Protein AF-A0A250J4B3-F1 (afdb_monomer)

pLDDT: mean 77.2, std 12.03, range [48.94, 92.19]

Nearest PDB structures (foldseek):
  3kaj-assembly1_B  TM=4.168E-01  e=1.615E+00  Glycine max
  3kak-assembly1_B  TM=4.197E-01  e=1.513E+00  Glycine max
  3kak-assembly1_A  TM=4.032E-01  e=1.725E+00  Glycine max
  3kaj-assembly1_A  TM=4.036E-01  e=2.555E+00  Glycine max

Organism: NCBI:txid43

Mean predicted aligned error: 7.56 Å

Structure (mmCIF, N/CA/C/O backbone):
data_AF-A0A250J4B3-F1
#
_entry.id   AF-A0A250J4B3-F1
#
loop_
_atom_site.group_PDB
_atom_site.id
_atom_site.type_symbol
_atom_site.label_atom_id
_atom_site.label_alt_id
_atom_site.label_comp_id
_atom_site.label_asym_id
_atom_site.label_entity_id
_atom_site.label_seq_id
_atom_site.pdbx_PDB_ins_code
_atom_site.Cartn_x
_atom_site.Cartn_y
_atom_site.Cartn_z
_atom_site.occupancy
_atom_site.B_iso_or_equiv
_atom_site.auth_seq_id
_atom_site.auth_comp_id
_atom_site.auth_asym_id
_atom_site.auth_atom_id
_atom_site.pdbx_PDB_model_num
ATOM 1 N N . MET A 1 1 ? -5.565 15.042 16.126 1.00 60.34 1 MET A N 1
ATOM 2 C CA . MET A 1 1 ? -6.136 13.680 16.045 1.00 60.34 1 MET A CA 1
ATOM 3 C C . MET A 1 1 ? -5.157 12.875 15.217 1.00 60.34 1 MET A C 1
ATOM 5 O O . MET A 1 1 ? -4.726 13.433 14.212 1.00 60.34 1 MET A O 1
ATOM 9 N N . PRO A 1 2 ? -4.758 11.670 15.654 1.00 65.69 2 PRO A N 1
ATOM 10 C CA . PRO A 1 2 ? -3.791 10.860 14.919 1.00 65.69 2 PRO A CA 1
ATOM 11 C C . PRO A 1 2 ? -4.325 10.592 13.513 1.00 65.69 2 PRO A C 1
ATOM 13 O O . PRO A 1 2 ? -5.511 10.292 13.350 1.00 65.69 2 PRO A O 1
ATOM 16 N N . LYS A 1 3 ? -3.466 10.749 12.509 1.00 77.88 3 LYS A N 1
ATOM 17 C CA . LYS A 1 3 ? -3.804 10.453 11.121 1.00 77.88 3 LYS A CA 1
ATOM 18 C C . LYS A 1 3 ? -3.119 9.171 10.704 1.00 77.88 3 LYS A C 1
ATOM 20 O O . LYS A 1 3 ? -1.902 9.060 10.781 1.00 77.88 3 LYS A O 1
ATOM 25 N N . LEU A 1 4 ? -3.915 8.230 10.230 1.00 83.19 4 LEU A N 1
ATOM 26 C CA . LEU A 1 4 ? -3.432 7.067 9.523 1.00 83.19 4 LEU A CA 1
ATOM 27 C C . LEU A 1 4 ? -3.095 7.467 8.089 1.00 83.19 4 LEU A C 1
ATOM 29 O O . LEU A 1 4 ? -3.967 7.981 7.383 1.00 83.19 4 LEU A O 1
ATOM 33 N N . VAL A 1 5 ? -1.864 7.210 7.658 1.00 86.94 5 VAL A N 1
ATOM 34 C CA . VAL A 1 5 ? -1.425 7.483 6.288 1.00 86.94 5 VAL A CA 1
ATOM 35 C C . VAL A 1 5 ? -0.980 6.183 5.634 1.00 86.94 5 VAL A C 1
ATOM 37 O O . VAL A 1 5 ? -0.127 5.476 6.164 1.00 86.94 5 VAL A O 1
ATOM 40 N N . VAL A 1 6 ? -1.571 5.877 4.478 1.00 88.38 6 VAL A N 1
ATOM 41 C CA . VAL A 1 6 ? -1.114 4.810 3.581 1.00 88.38 6 VAL A CA 1
ATOM 42 C C . VAL A 1 6 ? -0.542 5.473 2.341 1.00 88.38 6 VAL A C 1
ATOM 44 O O . VAL A 1 6 ? -1.264 6.165 1.613 1.00 88.38 6 VAL A O 1
ATOM 47 N N . HIS A 1 7 ? 0.733 5.233 2.082 1.00 89.38 7 HIS A N 1
ATOM 48 C CA . HIS A 1 7 ? 1.445 5.777 0.939 1.00 89.38 7 HIS A CA 1
ATOM 49 C C . HIS A 1 7 ?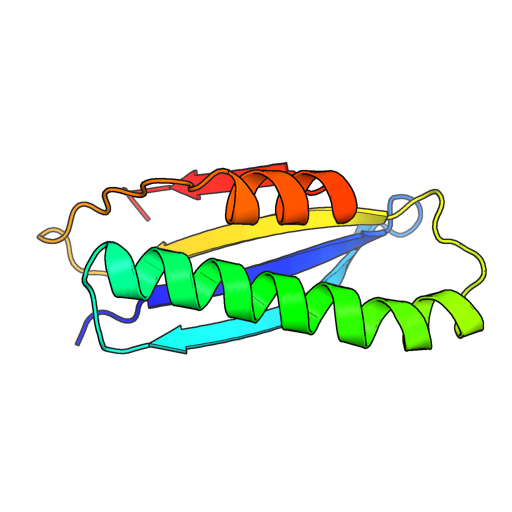 1.980 4.632 0.081 1.00 89.38 7 HIS A C 1
ATOM 51 O O . HIS A 1 7 ? 2.652 3.737 0.580 1.00 89.38 7 HIS A O 1
ATOM 57 N N . VAL A 1 8 ? 1.648 4.644 -1.207 1.00 87.50 8 VAL A N 1
ATOM 58 C CA . VAL A 1 8 ? 2.170 3.702 -2.196 1.00 87.50 8 VAL A CA 1
ATOM 59 C C . VAL A 1 8 ? 3.008 4.490 -3.186 1.00 87.50 8 VAL A C 1
ATOM 61 O O . VAL A 1 8 ? 2.492 5.379 -3.871 1.00 87.50 8 VAL A O 1
ATOM 64 N N . PHE A 1 9 ? 4.282 4.145 -3.294 1.00 87.19 9 PHE A N 1
ATOM 65 C CA . PHE A 1 9 ? 5.214 4.770 -4.224 1.00 87.19 9 PHE A CA 1
ATOM 66 C C . PHE A 1 9 ? 5.991 3.715 -4.999 1.00 87.19 9 PHE A C 1
ATOM 68 O O . PHE A 1 9 ? 6.016 2.542 -4.637 1.00 87.19 9 PHE A O 1
ATOM 75 N N . ALA A 1 10 ? 6.593 4.131 -6.103 1.00 84.69 10 ALA A N 1
ATOM 76 C CA . ALA A 1 10 ? 7.507 3.320 -6.881 1.00 84.69 10 ALA A CA 1
ATOM 77 C C . ALA A 1 10 ? 8.853 4.024 -6.984 1.00 84.69 10 ALA A C 1
ATOM 79 O O . ALA A 1 10 ? 8.902 5.204 -7.322 1.00 84.69 10 ALA A O 1
ATOM 80 N N . THR A 1 11 ? 9.937 3.294 -6.759 1.00 83.00 11 THR A N 1
ATOM 81 C CA . THR A 1 11 ? 11.287 3.788 -7.026 1.00 83.00 11 THR A CA 1
ATOM 82 C C . THR A 1 11 ? 11.728 3.305 -8.398 1.00 83.00 11 THR A C 1
ATOM 84 O O . THR A 1 11 ? 11.718 2.103 -8.683 1.00 83.00 11 THR A O 1
ATOM 87 N N . ASP A 1 12 ? 12.134 4.237 -9.257 1.00 80.75 12 ASP A N 1
ATOM 88 C CA . ASP A 1 12 ? 12.798 3.903 -10.514 1.00 80.75 12 ASP A CA 1
ATOM 89 C C . ASP A 1 12 ? 14.242 3.474 -10.232 1.00 80.75 12 ASP A C 1
ATOM 91 O O . ASP A 1 12 ? 15.053 4.255 -9.738 1.00 80.75 12 ASP A O 1
ATOM 95 N N . MET A 1 13 ? 14.584 2.228 -10.550 1.00 79.06 13 MET A N 1
ATOM 96 C CA . MET A 1 13 ? 15.899 1.661 -10.240 1.00 79.06 13 MET A CA 1
ATOM 97 C C . MET A 1 13 ? 17.039 2.200 -11.117 1.00 79.06 13 MET A C 1
ATOM 99 O O . MET A 1 13 ? 18.200 1.923 -10.819 1.00 79.06 13 MET A O 1
ATOM 103 N N . MET A 1 14 ? 16.756 2.952 -12.188 1.00 79.56 14 MET A N 1
ATOM 104 C CA . MET A 1 14 ? 17.793 3.627 -12.978 1.00 79.56 14 MET A CA 1
ATOM 105 C C . MET A 1 14 ? 18.060 5.048 -12.508 1.00 79.56 14 MET A C 1
ATOM 107 O O . MET A 1 14 ? 19.216 5.470 -12.474 1.00 79.56 14 MET A O 1
ATOM 111 N N . THR A 1 15 ? 17.011 5.807 -12.198 1.00 82.25 15 THR A N 1
ATOM 112 C CA . THR A 1 15 ? 17.149 7.209 -11.775 1.00 82.25 15 THR A CA 1
ATOM 113 C C . THR A 1 15 ? 17.203 7.369 -10.260 1.00 82.25 15 THR A C 1
ATOM 115 O O . THR A 1 15 ? 17.561 8.448 -9.791 1.00 82.25 15 THR A O 1
ATOM 118 N N . HIS A 1 16 ? 16.865 6.320 -9.502 1.00 80.00 16 HIS A N 1
ATOM 119 C CA . HIS A 1 16 ? 16.649 6.345 -8.052 1.00 80.00 16 HIS A CA 1
ATOM 120 C C . HIS A 1 16 ? 15.662 7.437 -7.618 1.00 80.00 16 HIS A C 1
ATOM 122 O O . HIS A 1 16 ? 15.794 8.015 -6.542 1.00 80.00 16 HIS A O 1
ATOM 128 N N . SER A 1 17 ? 14.698 7.757 -8.482 1.00 80.94 17 SER A N 1
ATOM 129 C CA . SER A 1 17 ? 13.654 8.732 -8.184 1.00 80.94 17 SER A CA 1
ATOM 130 C C . SER A 1 17 ? 12.384 8.028 -7.740 1.00 80.94 17 SER A C 1
ATOM 132 O O . SER A 1 17 ? 11.942 7.093 -8.412 1.00 80.94 17 SER A O 1
ATOM 134 N N . ASP A 1 18 ? 11.770 8.544 -6.682 1.00 83.06 18 ASP A N 1
ATOM 135 C CA . ASP A 1 18 ? 10.488 8.053 -6.196 1.00 83.06 18 ASP A CA 1
ATOM 136 C C . ASP A 1 18 ? 9.326 8.725 -6.926 1.00 83.06 18 ASP A C 1
ATOM 138 O O . ASP A 1 18 ? 9.318 9.933 -7.185 1.00 83.06 18 ASP A O 1
ATOM 142 N N . LEU A 1 19 ? 8.324 7.919 -7.250 1.00 84.81 19 LEU A N 1
ATOM 143 C CA . LEU A 1 19 ? 7.068 8.326 -7.849 1.00 84.81 19 LEU A CA 1
ATOM 144 C C . LEU A 1 19 ? 5.931 7.920 -6.917 1.00 84.81 19 LEU A C 1
ATOM 146 O O . LEU A 1 19 ? 5.670 6.734 -6.732 1.00 84.81 19 LEU A O 1
ATOM 150 N N . GLU A 1 20 ? 5.207 8.900 -6.382 1.00 87.12 20 GLU A N 1
ATOM 151 C CA . GLU A 1 20 ? 3.970 8.634 -5.647 1.00 87.12 20 GLU A CA 1
ATOM 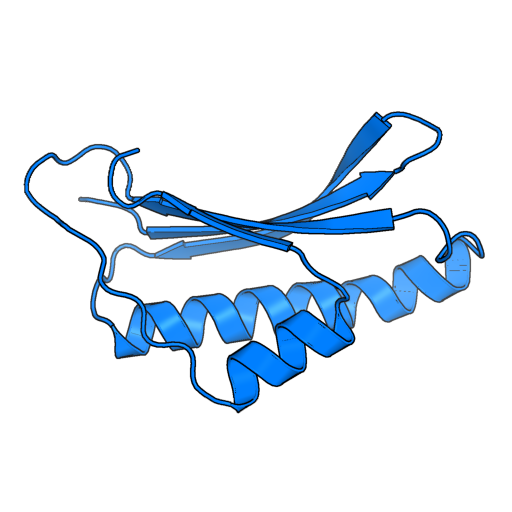152 C C . GLU A 1 20 ? 2.916 8.051 -6.611 1.00 87.12 20 GLU A C 1
ATOM 154 O O . GLU A 1 20 ? 2.559 8.664 -7.626 1.00 87.12 20 GLU A O 1
ATOM 159 N N . LEU A 1 21 ? 2.433 6.844 -6.306 1.00 8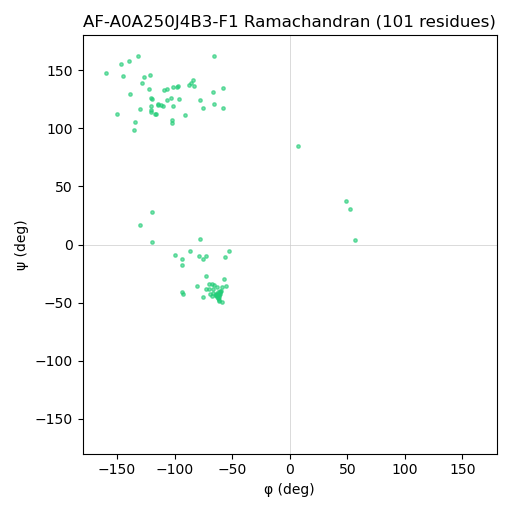5.81 21 LEU A N 1
ATOM 160 C CA . LEU A 1 21 ? 1.383 6.160 -7.065 1.00 85.81 21 LEU A CA 1
ATOM 161 C C . LEU A 1 21 ? 0.004 6.430 -6.465 1.00 85.81 21 LEU A C 1
ATOM 163 O O . LEU A 1 21 ? -0.966 6.631 -7.202 1.00 85.81 21 LEU A O 1
ATOM 167 N N . ALA A 1 22 ? -0.083 6.427 -5.134 1.00 89.50 22 ALA A N 1
ATOM 168 C CA . ALA A 1 22 ? -1.285 6.765 -4.390 1.00 89.50 22 ALA A CA 1
ATOM 169 C C . ALA A 1 22 ? -0.949 7.151 -2.945 1.00 89.50 22 ALA A C 1
ATOM 171 O O . ALA A 1 22 ? -0.047 6.592 -2.325 1.00 89.50 22 ALA A O 1
ATOM 172 N N . ARG A 1 23 ? -1.743 8.059 -2.380 1.00 91.62 23 ARG A N 1
ATOM 173 C CA . ARG A 1 23 ? -1.687 8.430 -0.967 1.00 91.62 23 ARG A CA 1
ATOM 174 C C . ARG A 1 23 ? -3.100 8.594 -0.433 1.00 91.62 23 ARG A C 1
ATOM 176 O O . ARG A 1 23 ? -3.913 9.296 -1.036 1.00 91.62 23 ARG A O 1
ATOM 183 N N . LEU A 1 24 ? -3.396 7.954 0.693 1.00 92.19 24 LEU A N 1
ATOM 184 C CA . LEU A 1 24 ? -4.661 8.103 1.406 1.00 92.19 24 LEU A CA 1
ATOM 185 C C . LEU A 1 24 ? -4.395 8.420 2.876 1.00 92.19 24 LEU A C 1
ATOM 187 O O . LEU A 1 24 ? -3.521 7.826 3.502 1.00 92.19 24 LEU A O 1
ATOM 191 N N . GLU A 1 25 ? -5.184 9.342 3.422 1.00 91.31 25 GLU A N 1
ATOM 192 C CA . GLU A 1 25 ? -5.136 9.733 4.831 1.00 91.31 25 GLU A CA 1
ATOM 193 C C . GLU A 1 25 ? -6.501 9.505 5.481 1.00 91.31 25 GLU A C 1
ATOM 195 O O . GLU A 1 25 ? -7.544 9.708 4.850 1.00 91.31 25 GLU A O 1
ATOM 200 N N . SER A 1 26 ? -6.512 9.121 6.755 1.00 88.62 26 SER A N 1
ATOM 201 C CA . SER A 1 26 ? -7.736 9.006 7.542 1.00 88.62 26 SER A CA 1
ATOM 202 C C . SER A 1 26 ? -7.517 9.393 9.000 1.00 88.62 26 SER A C 1
ATOM 204 O O . SER A 1 26 ? -6.474 9.126 9.580 1.00 88.62 26 SER A O 1
ATOM 206 N N . ASP A 1 27 ? -8.526 10.010 9.601 1.00 86.44 27 ASP A N 1
ATOM 207 C CA . ASP A 1 27 ? -8.631 10.298 11.035 1.00 8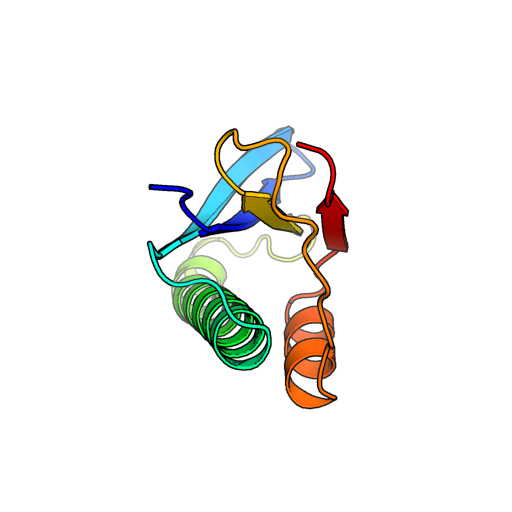6.44 27 ASP A CA 1
ATOM 208 C C . ASP A 1 27 ? -9.232 9.131 11.841 1.00 86.44 27 ASP A C 1
ATOM 210 O O . ASP A 1 27 ? -9.301 9.184 13.071 1.00 86.44 27 ASP A O 1
ATOM 214 N N . ARG A 1 28 ? -9.682 8.075 11.154 1.00 83.44 28 ARG A N 1
ATOM 215 C CA . ARG A 1 28 ? -10.266 6.880 11.752 1.00 83.44 28 ARG A CA 1
ATOM 216 C C . ARG A 1 28 ? -9.219 5.785 11.876 1.00 83.44 28 ARG A C 1
ATOM 218 O O . ARG A 1 28 ? -8.475 5.503 10.940 1.00 83.44 28 ARG A O 1
ATOM 225 N N . TYR A 1 29 ? -9.223 5.137 13.034 1.00 75.50 29 TYR A N 1
ATOM 226 C CA . TYR A 1 29 ? -8.266 4.100 13.362 1.00 75.50 29 TYR A CA 1
ATOM 227 C C . TYR A 1 29 ? -8.950 2.891 14.004 1.00 75.50 29 TYR A C 1
ATOM 229 O O . TYR A 1 29 ? -9.246 2.871 15.198 1.00 75.50 29 TYR A O 1
ATOM 237 N N . ASP A 1 30 ? -9.201 1.879 13.180 1.00 82.81 30 ASP A N 1
ATOM 238 C CA .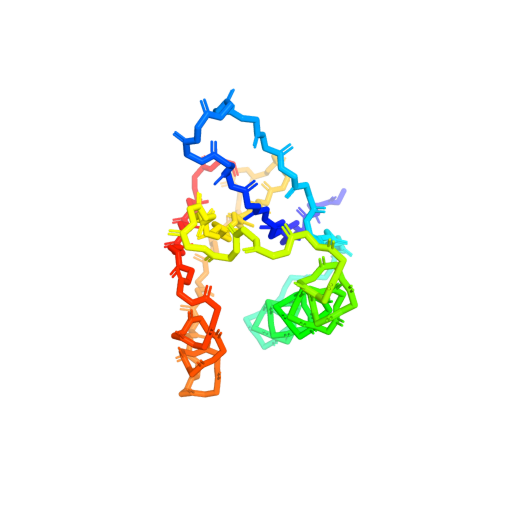 ASP A 1 30 ? -9.550 0.523 13.589 1.00 82.81 30 ASP A CA 1
ATOM 239 C C . ASP A 1 30 ? -8.977 -0.478 12.567 1.00 82.81 30 ASP A C 1
ATOM 241 O O . ASP A 1 30 ? -8.731 -0.084 11.424 1.00 82.81 30 ASP A O 1
ATOM 245 N N . PRO A 1 31 ? -8.719 -1.742 12.954 1.00 79.81 31 PRO A N 1
ATOM 246 C CA . PRO A 1 31 ? -8.044 -2.711 12.086 1.00 79.81 31 PRO A CA 1
ATOM 247 C C . PRO A 1 31 ? -8.758 -2.975 10.753 1.00 79.81 31 PRO A C 1
ATOM 249 O O . PRO A 1 31 ? -8.093 -3.130 9.731 1.00 79.81 31 PRO A O 1
ATOM 252 N N . ASP A 1 32 ? -10.094 -2.982 10.748 1.00 85.31 32 ASP A N 1
ATOM 253 C CA . ASP A 1 32 ? -10.884 -3.211 9.533 1.00 85.31 32 ASP A CA 1
ATOM 254 C C . ASP A 1 32 ? -10.758 -2.021 8.573 1.00 85.31 32 ASP A C 1
ATOM 256 O O . ASP A 1 32 ? -10.574 -2.186 7.365 1.00 85.31 32 ASP A O 1
ATOM 260 N N . HIS A 1 33 ? -10.816 -0.803 9.116 1.00 86.12 33 HIS A N 1
ATOM 261 C CA . HIS A 1 33 ? -10.621 0.428 8.354 1.00 86.12 33 HIS A CA 1
ATOM 262 C C . HIS A 1 33 ? -9.192 0.562 7.824 1.00 86.12 33 HIS A C 1
ATOM 264 O O . HIS A 1 33 ? -8.997 0.999 6.694 1.00 86.12 33 HIS A O 1
ATOM 270 N N . LEU A 1 34 ? -8.199 0.151 8.613 1.00 84.75 34 LEU A N 1
ATOM 271 C CA . LEU A 1 34 ? -6.798 0.108 8.207 1.00 84.75 34 LEU A CA 1
ATOM 272 C C . LEU A 1 34 ? -6.604 -0.789 6.980 1.00 84.75 34 LEU A C 1
ATOM 274 O O . LEU A 1 34 ? -5.999 -0.373 5.992 1.00 84.75 34 LEU A O 1
ATOM 278 N N . GLU A 1 35 ? -7.149 -2.002 7.026 1.00 87.31 35 GLU A N 1
ATOM 279 C CA . GLU A 1 35 ? -7.083 -2.934 5.906 1.00 87.31 35 GLU A CA 1
ATOM 280 C C . GLU A 1 35 ? -7.806 -2.391 4.662 1.00 87.31 35 GLU A C 1
ATOM 282 O O . GLU A 1 35 ? -7.254 -2.431 3.559 1.00 87.31 35 GLU A O 1
ATOM 287 N N . ASP A 1 36 ? -9.016 -1.854 4.823 1.00 90.12 36 ASP A N 1
ATOM 288 C CA . ASP A 1 36 ? -9.768 -1.250 3.720 1.00 90.12 36 ASP A CA 1
ATOM 289 C C . ASP A 1 36 ? -9.004 -0.074 3.088 1.00 90.12 36 ASP A C 1
ATOM 291 O O . ASP A 1 36 ? -8.949 0.046 1.860 1.00 90.12 36 ASP A O 1
ATOM 295 N N . LEU A 1 37 ? -8.349 0.756 3.905 1.00 90.31 37 LEU A N 1
ATOM 296 C CA . LEU A 1 37 ? -7.536 1.875 3.435 1.00 90.31 37 LEU A CA 1
ATOM 297 C C . LEU A 1 37 ? -6.326 1.393 2.624 1.00 90.31 37 LEU A C 1
ATOM 299 O O . LEU A 1 37 ? -6.069 1.933 1.546 1.00 90.31 37 LEU A O 1
ATOM 303 N N . VAL A 1 38 ? -5.635 0.343 3.084 1.00 88.75 38 VAL A N 1
ATOM 304 C CA . VAL A 1 38 ? -4.526 -0.288 2.347 1.00 88.75 38 VAL A CA 1
ATOM 305 C C . VAL A 1 38 ? -5.009 -0.861 1.016 1.00 88.75 38 VAL A C 1
ATOM 307 O O . VAL A 1 38 ? -4.422 -0.569 -0.028 1.00 88.75 38 VAL A O 1
ATOM 310 N N . GLN A 1 39 ? -6.111 -1.616 1.012 1.00 91.19 39 GLN A N 1
ATOM 311 C CA . GLN A 1 39 ? -6.670 -2.187 -0.218 1.00 91.19 39 GLN A CA 1
ATOM 312 C C . GLN A 1 39 ? -7.078 -1.108 -1.223 1.00 91.19 39 GLN A C 1
ATOM 314 O O . GLN A 1 39 ? -6.809 -1.250 -2.418 1.00 91.19 39 GLN A O 1
ATOM 319 N N . LYS A 1 40 ? -7.713 -0.026 -0.762 1.00 91.50 40 LYS A N 1
ATOM 320 C CA . LYS A 1 40 ? -8.087 1.112 -1.613 1.00 91.50 40 LYS A CA 1
ATOM 321 C C . LYS A 1 40 ? -6.863 1.810 -2.182 1.00 91.50 40 LYS A C 1
ATOM 323 O O . LYS A 1 40 ? -6.844 2.092 -3.377 1.00 91.50 40 LYS A O 1
ATOM 328 N N . CYS A 1 41 ? -5.842 2.051 -1.361 1.00 90.12 41 CYS A N 1
ATOM 329 C CA . CYS A 1 41 ? -4.617 2.706 -1.812 1.00 90.12 41 CYS A CA 1
ATOM 330 C C . CYS A 1 41 ? -3.903 1.863 -2.881 1.00 90.12 41 CYS A C 1
ATOM 332 O O . CYS A 1 41 ? -3.595 2.372 -3.956 1.00 90.12 41 CYS A O 1
ATOM 334 N N . LEU A 1 42 ? -3.763 0.553 -2.649 1.00 86.50 42 LEU A N 1
ATOM 335 C CA . LEU A 1 42 ? -3.202 -0.393 -3.620 1.00 86.50 42 LEU A CA 1
ATOM 336 C C . LEU A 1 42 ? -4.021 -0.477 -4.910 1.00 86.50 42 LEU A C 1
ATOM 338 O O . LEU A 1 42 ? -3.460 -0.466 -6.000 1.00 86.50 42 LEU A O 1
ATOM 342 N N . THR A 1 43 ? -5.350 -0.524 -4.805 1.00 88.81 43 THR A N 1
ATOM 343 C CA . THR A 1 43 ? -6.231 -0.564 -5.983 1.00 88.81 43 THR A CA 1
ATOM 344 C C . THR A 1 43 ? -6.092 0.715 -6.811 1.00 88.81 43 THR A C 1
ATOM 346 O O . THR A 1 43 ? -6.001 0.646 -8.037 1.00 88.81 43 THR A O 1
ATOM 349 N N . ASN A 1 44 ? -6.027 1.878 -6.155 1.00 87.94 44 ASN A N 1
ATOM 350 C CA . ASN A 1 44 ? -5.812 3.163 -6.819 1.00 87.94 44 ASN A CA 1
ATOM 351 C C . ASN A 1 44 ? -4.440 3.219 -7.501 1.00 87.94 44 ASN A C 1
ATOM 353 O O . ASN A 1 44 ? -4.353 3.661 -8.646 1.00 87.94 44 ASN A O 1
ATOM 357 N N . ALA A 1 45 ? -3.393 2.736 -6.825 1.00 84.69 45 ALA A N 1
ATOM 358 C CA . ALA A 1 45 ? -2.045 2.661 -7.375 1.00 84.69 45 ALA A CA 1
ATOM 359 C C . ALA A 1 45 ? -1.993 1.755 -8.614 1.00 84.69 45 ALA A C 1
ATOM 361 O O . ALA A 1 45 ? -1.518 2.179 -9.658 1.00 84.69 45 ALA A O 1
ATOM 362 N N . LEU A 1 46 ? -2.557 0.546 -8.550 1.00 80.50 46 LEU A N 1
ATOM 363 C CA . LEU A 1 46 ? -2.574 -0.397 -9.676 1.00 80.50 46 LEU A CA 1
ATOM 364 C C . LEU A 1 46 ? -3.402 0.103 -10.869 1.00 80.50 46 LEU A C 1
ATOM 366 O O . LEU A 1 46 ? -3.033 -0.134 -12.018 1.00 80.50 46 LEU A O 1
ATOM 370 N N . SER A 1 47 ? -4.500 0.816 -10.604 1.00 81.25 47 SER A N 1
ATOM 371 C CA . SER A 1 47 ? -5.365 1.375 -11.652 1.00 81.25 47 SER A CA 1
ATOM 372 C C . SER A 1 47 ? -4.715 2.565 -12.363 1.00 81.25 47 SER A C 1
ATOM 374 O O . SER A 1 47 ? -4.848 2.696 -13.577 1.00 81.25 47 SER A O 1
ATOM 376 N N . SER A 1 48 ? -4.003 3.427 -11.626 1.00 68.81 48 SER A N 1
ATOM 377 C CA . SER A 1 48 ? -3.262 4.554 -12.211 1.00 68.81 48 SER A CA 1
ATOM 378 C C . SER A 1 48 ? -2.013 4.091 -12.965 1.00 68.81 48 SER A C 1
ATOM 380 O O . SER A 1 48 ? -1.590 4.731 -13.932 1.00 68.81 48 SER A O 1
ATOM 382 N N . ASP A 1 49 ? -1.454 2.951 -12.556 1.00 64.56 49 ASP A N 1
ATOM 383 C CA . ASP A 1 49 ? -0.299 2.351 -13.199 1.00 64.56 49 ASP A CA 1
ATOM 384 C C . ASP A 1 49 ? -0.659 1.793 -14.582 1.00 64.56 49 ASP A C 1
ATOM 386 O O . ASP A 1 49 ? 0.108 1.999 -15.500 1.00 64.56 49 ASP A O 1
ATOM 390 N N . GLU A 1 50 ? -1.824 1.183 -14.841 1.00 61.69 50 GLU A N 1
ATOM 391 C CA . GLU A 1 50 ? -2.143 0.684 -16.203 1.00 61.69 50 GLU A CA 1
ATOM 392 C C . GLU A 1 50 ? -2.055 1.754 -17.308 1.00 61.69 50 GLU A C 1
ATOM 394 O O . GLU A 1 50 ? -1.623 1.461 -18.429 1.00 61.69 50 GLU A O 1
ATOM 399 N N . GLU A 1 51 ? -2.435 2.992 -16.996 1.00 60.00 51 GLU A N 1
ATOM 400 C CA . GLU A 1 51 ? -2.382 4.119 -17.927 1.00 60.00 51 GLU A CA 1
ATOM 401 C C . GLU A 1 51 ? -0.936 4.610 -18.119 1.00 60.00 51 GLU A C 1
ATOM 403 O O . GLU A 1 51 ? -0.467 4.730 -19.253 1.00 60.00 51 GLU A O 1
ATOM 408 N N . LYS A 1 52 ? -0.175 4.755 -17.025 1.00 59.53 52 LYS A N 1
ATOM 409 C CA . LYS A 1 52 ? 1.247 5.157 -17.048 1.00 59.53 52 LYS A CA 1
ATOM 410 C C . LYS A 1 52 ? 2.176 4.066 -17.610 1.00 59.53 52 LYS A C 1
ATOM 412 O O . LYS A 1 52 ? 3.126 4.355 -18.334 1.00 59.53 52 LYS A O 1
ATOM 417 N N . ARG A 1 53 ? 1.864 2.791 -17.367 1.00 57.84 53 ARG A N 1
ATOM 418 C CA . ARG A 1 53 ? 2.537 1.583 -17.884 1.00 57.84 53 ARG A CA 1
ATOM 419 C C . ARG A 1 53 ? 2.495 1.505 -19.399 1.00 57.84 53 ARG A C 1
ATOM 421 O O . ARG A 1 53 ? 3.482 1.094 -20.014 1.00 57.84 53 ARG A O 1
ATOM 428 N N . ARG A 1 54 ? 1.358 1.876 -19.999 1.00 56.00 54 ARG A N 1
ATOM 429 C CA . ARG A 1 54 ? 1.205 1.936 -21.460 1.00 56.00 54 ARG A CA 1
ATOM 430 C C . ARG A 1 54 ? 2.060 3.033 -22.077 1.00 56.00 54 ARG A C 1
ATOM 432 O O . ARG A 1 54 ? 2.553 2.836 -23.184 1.00 56.00 54 ARG A O 1
ATOM 439 N N . GLU A 1 55 ? 2.253 4.146 -21.377 1.00 54.59 55 GLU A N 1
ATOM 440 C CA . GLU A 1 55 ? 3.054 5.268 -21.872 1.00 54.59 55 GLU A CA 1
ATOM 441 C C . GLU A 1 55 ? 4.564 5.058 -21.690 1.00 54.59 55 GLU A C 1
ATOM 443 O O . GLU A 1 55 ? 5.334 5.442 -22.570 1.00 54.59 55 GLU A O 1
ATOM 448 N N . SER A 1 56 ? 5.012 4.421 -20.601 1.00 49.50 56 SER A N 1
ATOM 449 C CA . SER A 1 56 ? 6.444 4.390 -20.271 1.00 49.50 56 SER A CA 1
ATOM 450 C C . SER A 1 56 ? 7.235 3.184 -20.782 1.00 49.50 56 SER A C 1
ATOM 452 O O . SER A 1 56 ? 8.456 3.274 -20.810 1.00 49.50 56 SER A O 1
ATOM 454 N N . GLY A 1 57 ? 6.633 2.054 -21.179 1.00 48.94 57 GLY A N 1
ATOM 455 C CA . GLY A 1 57 ? 7.374 0.896 -21.734 1.00 48.94 57 GLY A CA 1
ATOM 456 C C . GLY A 1 57 ? 8.492 0.300 -20.843 1.00 48.94 57 GLY A C 1
ATOM 457 O O . GLY A 1 57 ? 9.181 -0.628 -21.261 1.00 48.94 57 GLY A O 1
ATOM 458 N N . MET A 1 58 ? 8.666 0.805 -19.615 1.00 49.34 58 MET A N 1
ATOM 459 C CA . MET A 1 58 ? 9.825 0.606 -18.730 1.00 49.34 58 MET A CA 1
ATOM 460 C C . MET A 1 58 ? 9.459 -0.071 -17.401 1.00 49.34 58 MET A C 1
ATOM 462 O O . MET A 1 58 ? 10.154 0.045 -16.398 1.00 49.34 58 MET A O 1
ATOM 466 N N . LEU A 1 59 ? 8.400 -0.874 -17.424 1.00 49.59 59 LEU A N 1
ATOM 467 C CA . LEU A 1 59 ? 7.875 -1.651 -16.296 1.00 49.59 59 LEU A CA 1
ATOM 468 C C . LEU A 1 59 ? 8.857 -2.620 -15.617 1.00 49.59 59 LEU A C 1
ATOM 470 O O . LEU A 1 59 ? 8.533 -3.203 -14.587 1.00 49.59 59 LEU A O 1
ATOM 474 N N . ALA A 1 60 ? 10.029 -2.858 -16.201 1.00 53.59 60 ALA A N 1
ATOM 475 C CA . ALA A 1 60 ? 10.973 -3.838 -15.683 1.00 53.59 60 ALA A CA 1
ATOM 476 C C . ALA A 1 60 ? 11.795 -3.337 -14.481 1.00 53.59 60 ALA A C 1
ATOM 478 O O . ALA A 1 60 ? 12.503 -4.144 -13.885 1.00 53.59 60 ALA A O 1
ATOM 479 N N . MET A 1 61 ? 11.741 -2.044 -14.139 1.00 61.78 61 MET A N 1
ATOM 480 C CA . MET A 1 61 ? 12.692 -1.434 -13.195 1.00 61.78 61 MET A CA 1
ATOM 481 C C . MET A 1 61 ? 12.049 -0.617 -12.078 1.00 61.78 61 MET A C 1
ATOM 483 O O . MET A 1 61 ? 12.739 0.174 -11.449 1.00 61.78 61 MET A O 1
ATOM 487 N N . TRP A 1 62 ? 10.752 -0.781 -11.826 1.00 67.56 62 TRP A N 1
ATOM 488 C CA . TRP A 1 62 ? 10.089 -0.101 -10.716 1.00 67.56 62 TRP A CA 1
ATOM 489 C C . TRP A 1 62 ? 9.870 -1.070 -9.559 1.00 67.56 62 TRP A C 1
ATOM 491 O O . TRP A 1 62 ? 9.296 -2.146 -9.748 1.00 67.56 62 TRP A O 1
ATOM 501 N N . GLN A 1 63 ? 10.343 -0.686 -8.377 1.00 78.31 63 GLN A N 1
ATOM 502 C CA . GLN A 1 63 ? 10.065 -1.382 -7.124 1.00 78.31 63 GLN A CA 1
ATOM 503 C C . GLN A 1 63 ? 8.981 -0.602 -6.392 1.00 78.31 63 GLN A C 1
ATOM 505 O O . GLN A 1 63 ? 9.158 0.583 -6.120 1.00 78.31 63 GLN A O 1
ATOM 510 N N . VAL A 1 64 ? 7.840 -1.245 -6.150 1.00 78.88 64 VAL A N 1
ATOM 511 C CA . VAL A 1 64 ? 6.712 -0.624 -5.453 1.00 78.88 64 VAL A CA 1
ATOM 512 C C . VAL A 1 64 ? 6.899 -0.823 -3.957 1.00 78.88 64 VAL A C 1
ATOM 514 O O . VAL A 1 64 ? 7.248 -1.916 -3.521 1.00 78.88 64 VAL A O 1
ATOM 517 N N . PHE A 1 65 ? 6.628 0.214 -3.183 1.00 83.31 65 PHE A N 1
ATOM 518 C CA . PHE A 1 65 ? 6.694 0.211 -1.732 1.00 83.31 65 PHE A CA 1
ATOM 519 C C . PHE A 1 65 ? 5.369 0.700 -1.166 1.00 83.31 65 PHE A C 1
ATOM 521 O O . PHE A 1 65 ? 4.712 1.575 -1.742 1.00 83.31 65 PHE A O 1
ATOM 528 N N . VAL A 1 66 ? 4.968 0.112 -0.046 1.00 81.94 66 VAL A N 1
ATOM 529 C CA . VAL A 1 66 ? 3.810 0.543 0.728 1.00 81.94 66 VAL A CA 1
ATOM 530 C C . VAL A 1 66 ? 4.289 0.912 2.116 1.00 81.94 66 VAL A C 1
ATOM 532 O O . VAL A 1 66 ? 4.690 0.026 2.868 1.00 81.94 66 VAL A O 1
ATOM 535 N N . ASP A 1 67 ? 4.174 2.195 2.437 1.00 83.94 67 ASP A N 1
ATOM 536 C CA . ASP A 1 67 ? 4.456 2.727 3.762 1.00 83.94 67 ASP A CA 1
ATOM 537 C C . ASP A 1 67 ? 3.152 2.964 4.510 1.00 83.94 67 ASP A C 1
ATOM 539 O O . ASP A 1 67 ? 2.182 3.536 3.988 1.00 83.94 67 ASP A O 1
ATOM 543 N N . LEU A 1 68 ? 3.158 2.552 5.772 1.00 81.25 68 LEU A N 1
ATOM 544 C CA . LEU A 1 68 ? 2.057 2.740 6.693 1.00 81.25 68 LEU A CA 1
ATOM 545 C C . LEU A 1 68 ? 2.565 3.335 8.003 1.00 81.25 68 LEU A C 1
ATOM 547 O O . LEU A 1 68 ? 3.311 2.680 8.724 1.00 81.25 68 LEU A O 1
ATOM 551 N N . PHE A 1 69 ? 2.110 4.545 8.325 1.00 78.44 69 PHE A N 1
ATOM 552 C CA . PHE A 1 69 ? 2.503 5.258 9.542 1.00 78.44 69 PHE A CA 1
ATOM 553 C C . PHE A 1 69 ? 1.317 5.987 10.185 1.00 78.44 69 PHE A C 1
ATOM 555 O O . PHE A 1 69 ? 0.290 6.251 9.539 1.00 78.44 69 PHE A O 1
ATOM 562 N N . VAL A 1 70 ? 1.438 6.278 11.482 1.00 75.44 70 VAL A N 1
ATOM 563 C CA . VAL A 1 70 ? 0.415 6.973 12.274 1.00 75.44 70 VAL A CA 1
ATOM 564 C C . VAL A 1 70 ? 1.024 8.250 12.828 1.00 75.44 70 VAL A C 1
ATOM 566 O O . VAL A 1 70 ? 1.956 8.197 13.611 1.00 75.44 70 VAL A O 1
ATOM 569 N N . ASP A 1 71 ? 0.462 9.395 12.455 1.00 70.62 71 ASP A N 1
ATOM 570 C CA . ASP A 1 71 ? 0.981 10.703 12.864 1.00 70.62 71 ASP A CA 1
ATOM 571 C C . ASP A 1 71 ? 1.027 10.849 14.404 1.00 70.62 71 ASP A C 1
ATOM 573 O O . ASP A 1 71 ? -0.009 10.755 15.079 1.00 70.62 71 ASP A O 1
ATOM 577 N N . GLU A 1 72 ? 2.255 11.027 14.907 1.00 63.03 72 GLU A N 1
ATOM 578 C CA . GLU A 1 72 ? 2.736 11.285 16.271 1.00 63.03 72 GLU A CA 1
ATOM 579 C C . GLU A 1 72 ? 1.681 11.214 17.391 1.00 63.03 72 GLU A C 1
ATOM 581 O O . GLU A 1 72 ? 1.160 12.225 17.868 1.00 63.03 72 GLU A O 1
ATOM 586 N N . HIS A 1 73 ? 1.415 10.010 17.905 1.00 55.84 73 HIS A N 1
ATOM 587 C CA . HIS A 1 73 ? 0.880 9.845 19.260 1.00 55.84 73 HIS A CA 1
ATOM 588 C C . HIS A 1 73 ? 1.328 8.511 19.877 1.00 55.84 73 HIS A C 1
ATOM 590 O O . HIS A 1 73 ? 0.833 7.447 19.511 1.00 55.84 73 HIS A O 1
ATOM 596 N N . GLU A 1 74 ? 2.178 8.588 20.912 1.00 55.06 74 GLU A N 1
ATOM 597 C CA . GLU A 1 74 ? 2.789 7.472 21.676 1.00 55.06 74 GLU A CA 1
ATOM 598 C C . GLU A 1 74 ? 1.806 6.418 22.246 1.00 55.06 74 GLU A C 1
ATOM 600 O O . GLU A 1 74 ? 2.213 5.422 22.845 1.00 55.06 74 GLU A O 1
ATOM 605 N N . SER A 1 75 ? 0.496 6.631 22.124 1.00 59.12 75 SER A N 1
ATOM 606 C CA . SER A 1 75 ? -0.542 5.825 22.779 1.00 59.12 75 SER A CA 1
ATOM 607 C C . SER A 1 75 ? -1.186 4.772 21.876 1.00 59.12 75 SER A C 1
ATOM 609 O O . SER A 1 75 ? -1.976 3.964 22.366 1.00 59.12 75 SER A O 1
ATOM 611 N N . VAL A 1 76 ? -0.905 4.794 20.573 1.00 60.31 76 VAL A N 1
ATOM 612 C CA . VAL A 1 76 ? -1.606 3.980 19.576 1.00 60.31 76 VAL A CA 1
ATOM 613 C C . VAL A 1 76 ? -0.614 3.009 18.938 1.00 60.31 76 VAL A C 1
ATOM 615 O O . VAL A 1 76 ? 0.305 3.426 18.250 1.00 60.31 76 VAL A O 1
ATOM 618 N N . ARG A 1 77 ? -0.781 1.703 19.191 1.00 67.50 77 ARG A N 1
ATOM 619 C CA . ARG A 1 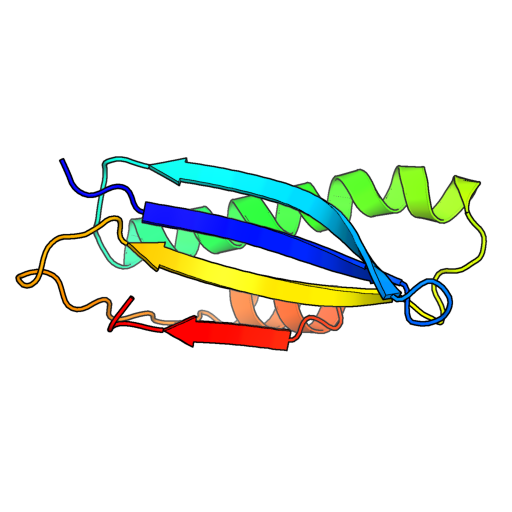77 ? 0.037 0.641 18.578 1.00 67.50 77 ARG A CA 1
ATOM 620 C C . ARG A 1 77 ? -0.745 -0.034 17.451 1.00 67.50 77 ARG A C 1
ATOM 622 O O . ARG A 1 77 ? -1.657 -0.804 17.769 1.00 67.50 77 ARG A O 1
ATOM 629 N N . PRO A 1 78 ? -0.411 0.207 16.172 1.00 65.31 78 PRO A N 1
ATOM 630 C CA . PRO A 1 78 ? -1.122 -0.441 15.081 1.00 65.31 78 PRO A CA 1
ATOM 631 C C . PRO A 1 78 ? -0.881 -1.934 15.049 1.00 65.31 78 PRO A C 1
ATOM 633 O O . PRO A 1 78 ? 0.236 -2.431 15.151 1.00 65.31 78 PRO A O 1
ATOM 636 N N . SER A 1 79 ? -1.995 -2.647 14.944 1.00 70.56 79 SER A N 1
ATOM 637 C CA . SER A 1 79 ? -2.046 -4.051 14.596 1.00 70.56 79 SER A CA 1
ATOM 638 C C . SER A 1 79 ? -2.683 -4.143 13.225 1.00 70.56 79 SER A C 1
ATOM 640 O O . SER A 1 79 ? -3.830 -3.727 13.045 1.00 70.56 79 SER A O 1
ATOM 642 N N . LEU A 1 80 ? -1.949 -4.703 12.277 1.00 75.12 80 LEU A N 1
ATOM 643 C CA . LEU A 1 80 ? -2.442 -4.938 10.937 1.00 75.12 80 LEU A CA 1
ATOM 644 C C . LEU A 1 80 ? -2.692 -6.429 10.755 1.00 75.12 80 LEU A C 1
ATOM 646 O O . LEU A 1 80 ? -1.846 -7.260 11.089 1.00 75.12 80 LEU A O 1
ATOM 650 N N . HIS A 1 81 ? -3.849 -6.759 10.197 1.00 80.56 81 HIS A N 1
ATOM 651 C CA . HIS A 1 81 ? -4.127 -8.091 9.697 1.00 80.56 81 HIS A CA 1
ATOM 652 C C . HIS A 1 81 ? -4.284 -8.000 8.180 1.00 80.56 81 HIS A C 1
ATOM 654 O O . HIS A 1 81 ? -5.130 -7.263 7.684 1.00 80.56 81 HIS A O 1
ATOM 660 N N . LEU A 1 82 ? -3.446 -8.726 7.442 1.00 81.19 82 LEU A N 1
ATOM 661 C CA . LEU A 1 82 ? -3.525 -8.777 5.986 1.00 81.19 82 LEU A CA 1
ATOM 662 C C . LEU A 1 82 ? -4.435 -9.938 5.580 1.00 81.19 82 LEU A C 1
ATOM 664 O O . LEU A 1 82 ? -4.071 -11.104 5.748 1.00 81.19 82 LEU A O 1
ATOM 668 N N . SER A 1 83 ? -5.609 -9.650 5.021 1.00 88.62 83 SER A N 1
ATOM 669 C CA . SER A 1 83 ? -6.403 -10.684 4.356 1.00 88.62 83 SER A CA 1
ATOM 670 C C . SER A 1 83 ? -5.693 -11.210 3.108 1.00 88.62 83 SER A C 1
ATOM 672 O O . SER A 1 83 ? -4.828 -10.557 2.517 1.00 88.62 83 SER A O 1
ATOM 674 N N . GLY A 1 84 ? -6.123 -12.386 2.639 1.00 89.38 84 GLY A N 1
ATOM 675 C CA . GLY A 1 84 ? -5.610 -12.970 1.397 1.00 89.38 84 GLY A CA 1
ATOM 676 C C . GLY A 1 84 ? -5.774 -12.054 0.178 1.00 89.38 84 GLY A C 1
ATOM 677 O O . GLY A 1 84 ? -4.931 -12.078 -0.712 1.00 89.38 84 GLY A O 1
ATOM 678 N N . LYS A 1 85 ? -6.803 -11.195 0.163 1.00 88.69 85 LYS A N 1
ATOM 679 C CA . LYS A 1 85 ? -7.005 -10.204 -0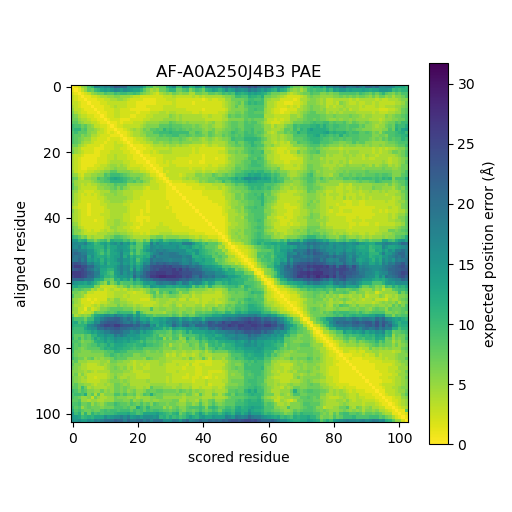.902 1.00 88.69 85 LYS A CA 1
ATOM 680 C C . LYS A 1 85 ? -5.919 -9.126 -0.879 1.00 88.69 85 LYS A C 1
ATOM 682 O O . LYS A 1 85 ? -5.380 -8.790 -1.927 1.00 88.69 85 LYS A O 1
ATOM 687 N N . THR A 1 86 ? -5.573 -8.609 0.298 1.00 86.62 86 THR A N 1
ATOM 688 C CA . THR A 1 86 ? -4.501 -7.613 0.444 1.00 86.62 86 THR A CA 1
ATOM 689 C C . THR A 1 86 ? -3.151 -8.203 0.035 1.00 86.62 86 THR A C 1
ATOM 691 O O . THR A 1 86 ? -2.413 -7.580 -0.722 1.00 86.62 86 THR A O 1
ATOM 694 N N . VAL A 1 87 ? -2.864 -9.446 0.441 1.00 87.31 87 VAL A N 1
ATOM 695 C CA . VAL A 1 87 ? -1.650 -10.170 0.018 1.00 87.31 87 VAL A CA 1
ATOM 696 C C . VAL A 1 87 ? -1.607 -10.364 -1.500 1.00 87.31 87 VAL A C 1
ATOM 698 O O . VAL A 1 87 ? -0.557 -10.183 -2.112 1.00 87.31 87 VAL A O 1
ATOM 701 N N . GLN A 1 88 ? -2.740 -10.696 -2.123 1.00 86.56 88 GLN A N 1
ATOM 702 C CA . GLN A 1 88 ? -2.830 -10.827 -3.575 1.00 86.56 88 GLN A CA 1
ATOM 703 C C . GLN A 1 88 ? -2.513 -9.502 -4.283 1.00 86.56 88 GLN A C 1
ATOM 705 O O . GLN A 1 88 ? -1.716 -9.501 -5.217 1.00 86.56 88 GLN A O 1
ATOM 710 N N . LEU A 1 89 ? -3.068 -8.379 -3.816 1.00 83.19 89 LEU A N 1
ATOM 711 C CA . LEU A 1 89 ? -2.795 -7.056 -4.393 1.00 83.19 89 LEU A CA 1
ATOM 712 C C . LEU A 1 89 ? -1.316 -6.667 -4.274 1.00 83.19 89 LEU A C 1
ATOM 714 O O . LEU A 1 89 ? -0.738 -6.159 -5.231 1.00 83.19 89 LEU A O 1
ATOM 718 N N . LEU A 1 90 ? -0.685 -6.950 -3.130 1.00 83.75 90 LEU A N 1
ATOM 719 C CA . LEU A 1 90 ? 0.753 -6.730 -2.940 1.00 83.75 90 LEU A CA 1
ATOM 720 C C . LEU A 1 90 ? 1.585 -7.566 -3.923 1.00 83.75 90 LEU A C 1
ATOM 722 O O . LEU A 1 90 ? 2.522 -7.055 -4.535 1.00 83.75 90 LEU A O 1
ATOM 726 N N . ALA A 1 91 ? 1.212 -8.833 -4.129 1.00 82.19 91 ALA A N 1
ATOM 727 C CA . ALA A 1 91 ? 1.886 -9.714 -5.078 1.00 82.19 91 ALA A CA 1
ATOM 728 C C . ALA A 1 91 ? 1.707 -9.256 -6.537 1.00 82.19 91 ALA A C 1
ATOM 730 O O . ALA A 1 91 ? 2.670 -9.264 -7.305 1.00 82.19 91 ALA A O 1
ATOM 731 N N . GLU A 1 92 ? 0.503 -8.822 -6.919 1.00 81.88 92 GLU A N 1
ATOM 732 C CA . GLU A 1 92 ? 0.209 -8.263 -8.247 1.00 81.88 92 GLU A CA 1
ATOM 733 C C . GLU A 1 92 ? 0.991 -6.968 -8.507 1.00 81.88 92 GLU A C 1
ATOM 735 O O . GLU A 1 92 ? 1.490 -6.752 -9.616 1.00 81.88 92 GLU A O 1
ATOM 740 N N . ALA A 1 93 ? 1.164 -6.143 -7.472 1.00 76.06 93 ALA A N 1
ATOM 741 C CA . ALA A 1 93 ? 1.984 -4.936 -7.509 1.00 76.06 93 ALA A CA 1
ATOM 742 C C . ALA A 1 93 ? 3.496 -5.214 -7.469 1.00 76.06 93 ALA A C 1
ATOM 744 O O . ALA A 1 93 ? 4.276 -4.299 -7.720 1.00 76.06 93 ALA A O 1
ATOM 745 N N . LYS A 1 94 ? 3.917 -6.451 -7.156 1.00 80.88 94 LYS A N 1
ATOM 746 C CA . LYS A 1 94 ? 5.302 -6.790 -6.772 1.00 80.88 94 LYS A CA 1
ATOM 747 C C . LYS A 1 94 ? 5.842 -5.838 -5.696 1.00 80.88 94 LYS A C 1
ATOM 749 O O . LYS A 1 94 ? 7.003 -5.437 -5.749 1.00 80.88 94 LYS A O 1
ATOM 754 N N . ALA A 1 95 ? 4.971 -5.449 -4.770 1.00 80.38 95 ALA A N 1
ATOM 755 C CA . ALA A 1 95 ? 5.275 -4.442 -3.775 1.00 80.38 95 ALA A CA 1
ATOM 756 C C . ALA A 1 95 ? 6.001 -5.042 -2.571 1.00 80.38 95 ALA A C 1
ATOM 758 O O . ALA A 1 95 ? 5.665 -6.132 -2.101 1.00 80.38 95 ALA A O 1
ATOM 759 N N . GLU A 1 96 ? 6.962 -4.293 -2.053 1.00 83.56 96 GLU A N 1
ATOM 760 C CA . GLU A 1 96 ? 7.472 -4.452 -0.703 1.00 83.56 96 GLU A CA 1
ATOM 761 C C . GLU A 1 96 ? 6.541 -3.708 0.260 1.00 83.56 96 GLU A C 1
ATOM 763 O O . GLU A 1 96 ? 6.052 -2.618 -0.037 1.00 83.56 96 GLU A O 1
ATOM 768 N N . PHE A 1 97 ? 6.229 -4.339 1.387 1.00 82.69 97 P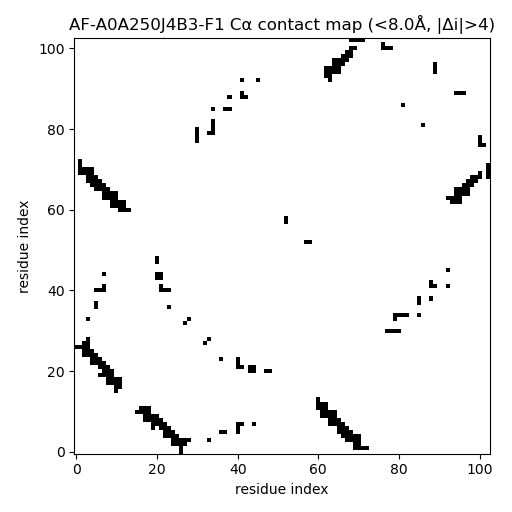HE A N 1
ATOM 769 C CA . PHE A 1 97 ? 5.318 -3.789 2.383 1.00 82.69 97 PHE A CA 1
ATOM 770 C C . PHE A 1 97 ? 6.101 -3.567 3.667 1.00 82.69 97 PHE A C 1
ATOM 772 O O . PHE A 1 97 ? 6.514 -4.550 4.292 1.00 82.69 97 PHE A O 1
ATOM 779 N N . ASP A 1 98 ? 6.288 -2.304 4.041 1.00 81.25 98 ASP A N 1
ATOM 780 C CA . ASP A 1 98 ? 6.913 -1.933 5.301 1.00 81.25 98 ASP A CA 1
ATOM 781 C C . ASP A 1 98 ? 5.863 -1.347 6.245 1.00 81.25 98 ASP A C 1
ATOM 783 O O . ASP A 1 98 ? 5.013 -0.530 5.882 1.00 81.25 98 ASP A O 1
ATOM 787 N N . PHE A 1 99 ? 5.886 -1.828 7.477 1.00 76.38 99 PHE A N 1
ATOM 788 C CA . PHE A 1 99 ? 4.954 -1.406 8.503 1.00 76.38 99 PHE A CA 1
ATOM 789 C C . PHE A 1 99 ? 5.728 -1.133 9.775 1.00 76.38 99 PHE A C 1
ATOM 791 O O . PHE A 1 99 ? 6.124 -2.063 10.485 1.00 76.38 99 PHE A O 1
ATOM 798 N N . ASP A 1 100 ? 5.887 0.155 10.066 1.00 71.56 100 ASP A N 1
ATOM 799 C CA . ASP A 1 100 ? 6.525 0.617 11.282 1.00 71.56 100 ASP A CA 1
ATOM 800 C C . ASP A 1 100 ? 5.462 1.082 12.291 1.00 71.56 100 ASP A C 1
ATOM 802 O O . ASP A 1 100 ? 4.868 2.151 12.139 1.00 71.56 100 ASP A O 1
ATOM 806 N N . PRO A 1 101 ? 5.182 0.292 13.343 1.00 63.28 101 PRO A N 1
ATOM 807 C CA . PRO A 1 101 ? 4.234 0.684 14.375 1.00 63.28 101 PRO A CA 1
ATOM 808 C C . PRO A 1 101 ? 4.809 1.693 15.384 1.00 63.28 101 PRO A C 1
ATOM 810 O O . PRO A 1 101 ? 4.140 1.960 16.388 1.00 63.28 101 PRO A O 1
ATOM 813 N N . TYR A 1 102 ? 6.037 2.186 15.182 1.00 59.16 102 TYR A N 1
ATOM 814 C CA . TYR A 1 102 ? 6.772 3.044 16.116 1.00 59.16 102 TYR A CA 1
ATOM 815 C C . TYR A 1 102 ? 7.155 4.426 15.558 1.00 59.16 102 TYR A C 1
ATOM 817 O O . TYR A 1 102 ? 7.805 5.177 16.290 1.00 59.16 102 TYR A O 1
ATOM 825 N N . VAL A 1 103 ? 6.767 4.757 14.319 1.00 54.94 103 VAL A N 1
ATOM 826 C CA . VAL A 1 103 ? 6.981 6.076 13.682 1.00 54.94 103 VAL A CA 1
ATOM 827 C C . VAL A 1 103 ? 5.742 6.941 13.819 1.00 54.94 103 VAL A C 1
ATOM 829 O O . VAL A 1 103 ? 4.641 6.433 13.501 1.00 54.94 103 VAL A O 1
#

Solvent-accessible surface area (backbone atoms only — not comparable to full-atom values): 5928 Å² total; per-residue (Å²): 128,56,34,39,37,38,38,33,33,31,35,33,72,86,79,73,44,77,41,84,53,30,76,46,76,35,78,71,89,47,54,71,58,51,42,52,51,49,45,50,34,52,51,48,24,57,59,54,39,60,62,52,52,72,73,61,80,58,81,90,43,59,48,27,39,35,46,42,43,43,49,88,55,100,85,62,75,73,64,83,68,80,51,74,68,48,52,48,52,34,59,76,58,60,39,49,79,52,76,49,63,85,80

Foldseek 3Di:
DKKKKKWKWKQFQVVRDIGTLFIDIDPDDDQVVNQVRLLVRLVSSVVSCVVVCVVPVRVPGIEMEIEIDIPDDPPDFDDYDHDPSSVVSCVVNVYDYDYDRPD

Secondary structure (DSSP, 8-state):
---EEEEEEEEETTT--EEEEEEEEES---HHHHHHHHHHHHHHHHHHHHHHHHH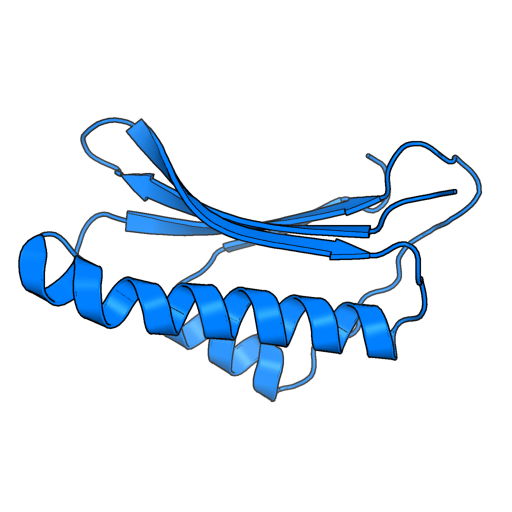H--TTSEEEEEEEEE-S-TT--------HHHHHHHHHHTEEEEE-TT-

Sequence (103 aa):
MPKLVVHVFATDMMTHSDLELARLESDRYDPDHLEDLVQKCLTNALSSDEEKRRESGMLAMWQVFVDLFVDEHESVRPSLHLSGKTVQLLAEAKAEFDFDPYV

Radius of gyration: 14.14 Å; Cα contacts (8 Å, |Δi|>4): 164; chains: 1; bounding box: 29×27×45 Å